Protein AF-A0A021X8E9-F1 (afdb_monomer_lite)

Secondary structure (DSSP, 8-state):
-------SGGG-------SSS-----------SEEEEEEGGGTEEEEEE--TTS---S-EEEEES--PPPTTTT-TT-

Structure (mmCIF, N/CA/C/O backbone):
data_AF-A0A021X8E9-F1
#
_entry.id   AF-A0A021X8E9-F1
#
loop_
_atom_site.group_PDB
_atom_site.id
_atom_site.type_symbol
_atom_site.label_atom_id
_atom_site.label_alt_id
_atom_site.label_comp_id
_atom_site.label_asym_id
_atom_site.label_entity_id
_atom_site.label_seq_id
_atom_site.pdbx_PDB_ins_code
_atom_site.Cartn_x
_atom_site.Cartn_y
_atom_site.Cartn_z
_atom_site.occupancy
_atom_site.B_iso_or_equiv
_atom_site.auth_seq_id
_atom_site.auth_comp_id
_atom_site.auth_asym_id
_atom_site.auth_atom_id
_atom_site.pdbx_PDB_model_num
ATOM 1 N N . MET A 1 1 ? -4.427 -9.223 17.254 1.00 70.94 1 MET A N 1
ATOM 2 C CA . MET A 1 1 ? -3.623 -8.622 16.168 1.00 70.94 1 MET A CA 1
ATOM 3 C C . MET A 1 1 ? -4.296 -8.974 14.856 1.00 70.94 1 MET A C 1
ATOM 5 O O . MET A 1 1 ? -4.693 -10.122 14.716 1.00 70.94 1 MET A O 1
ATOM 9 N N . LEU A 1 2 ? -4.470 -8.011 13.949 1.00 83.56 2 LEU A N 1
ATOM 10 C CA . LEU A 1 2 ? -4.896 -8.290 12.576 1.00 83.56 2 LEU A CA 1
ATOM 11 C C . LEU A 1 2 ? -3.634 -8.538 11.743 1.00 83.56 2 LEU A C 1
ATOM 13 O O . LEU A 1 2 ? -2.711 -7.726 11.795 1.00 83.56 2 LEU A O 1
ATOM 17 N N . GLY A 1 3 ? -3.571 -9.665 11.038 1.00 87.88 3 GLY A N 1
ATOM 18 C CA . GLY A 1 3 ? -2.491 -9.936 10.094 1.00 87.88 3 GLY A CA 1
ATOM 19 C C . GLY A 1 3 ? -2.727 -9.189 8.785 1.00 87.88 3 GLY A C 1
ATOM 20 O O . GLY A 1 3 ? -3.850 -9.173 8.291 1.00 87.88 3 GLY A O 1
ATOM 21 N N . ALA A 1 4 ? -1.665 -8.614 8.227 1.00 90.38 4 ALA A N 1
ATOM 22 C CA . ALA A 1 4 ? -1.655 -7.969 6.916 1.00 90.38 4 ALA A CA 1
ATOM 23 C C . ALA A 1 4 ? -0.702 -8.720 5.962 1.00 90.38 4 ALA A C 1
ATOM 25 O O . ALA A 1 4 ? 0.334 -8.168 5.585 1.00 90.38 4 ALA A O 1
ATOM 26 N N . PRO A 1 5 ? -0.955 -10.010 5.654 1.00 93.25 5 PRO A N 1
ATOM 27 C CA . PRO A 1 5 ? -0.068 -10.768 4.781 1.00 93.25 5 PRO A CA 1
ATOM 28 C C . PRO A 1 5 ? -0.097 -10.192 3.361 1.00 93.25 5 PRO A C 1
ATOM 30 O O . PRO A 1 5 ? -1.163 -9.872 2.831 1.00 93.25 5 PRO A O 1
ATOM 33 N N . ALA A 1 6 ? 1.080 -10.091 2.741 1.00 92.00 6 ALA A N 1
ATOM 34 C CA . ALA A 1 6 ? 1.169 -9.823 1.312 1.00 92.00 6 ALA A CA 1
ATOM 35 C C . ALA A 1 6 ? 0.503 -10.972 0.534 1.00 92.00 6 ALA A C 1
ATOM 37 O O . ALA A 1 6 ? 0.643 -12.137 0.910 1.00 92.00 6 ALA A O 1
ATOM 38 N N . GLY A 1 7 ? -0.221 -10.632 -0.525 1.00 93.00 7 GLY A N 1
ATOM 39 C CA . GLY A 1 7 ? -1.034 -11.556 -1.309 1.00 93.00 7 GLY A CA 1
ATOM 40 C C . GLY A 1 7 ? -1.860 -10.794 -2.339 1.00 93.00 7 GLY A C 1
ATOM 41 O O . GLY A 1 7 ? -1.627 -9.600 -2.551 1.00 93.00 7 GLY A O 1
ATOM 42 N N . GLY A 1 8 ? -2.791 -11.489 -2.987 1.00 93.12 8 GLY A N 1
ATOM 43 C CA . GLY A 1 8 ? -3.727 -10.880 -3.919 1.00 93.12 8 GLY A CA 1
ATOM 44 C C . GLY A 1 8 ? -4.923 -10.227 -3.213 1.00 93.12 8 GLY A C 1
ATOM 45 O O . GLY A 1 8 ? -4.928 -10.045 -1.989 1.00 93.12 8 GLY A O 1
ATOM 46 N N . PRO A 1 9 ? -5.981 -9.881 -3.968 1.00 92.38 9 PRO A N 1
ATOM 47 C CA . PRO A 1 9 ? -7.204 -9.291 -3.424 1.00 92.38 9 PRO A CA 1
ATOM 48 C C . PRO A 1 9 ? -7.840 -10.083 -2.269 1.00 92.38 9 PRO A C 1
ATOM 50 O O . PRO A 1 9 ? -8.511 -9.496 -1.425 1.00 92.38 9 PRO A O 1
ATOM 53 N N . GLU A 1 10 ? -7.616 -11.396 -2.190 1.00 93.69 10 GLU A N 1
ATOM 54 C CA . GLU A 1 10 ? -8.095 -12.273 -1.119 1.00 93.69 10 GLU A CA 1
ATOM 55 C C . GLU A 1 10 ? -7.475 -11.986 0.258 1.00 93.69 10 GLU A C 1
ATOM 57 O O . GLU A 1 10 ? -8.063 -12.354 1.276 1.00 93.69 10 GLU A O 1
ATOM 62 N N . THR A 1 11 ? -6.313 -11.323 0.311 1.00 94.56 11 THR A N 1
ATOM 63 C CA . THR A 1 11 ? -5.667 -10.898 1.566 1.00 94.56 11 THR A CA 1
ATOM 64 C C . THR A 1 11 ? -5.826 -9.403 1.854 1.00 94.56 11 THR A C 1
ATOM 66 O O . THR A 1 11 ? -5.340 -8.902 2.880 1.00 94.56 11 THR A O 1
ATOM 69 N N . ALA A 1 12 ? -6.530 -8.678 0.978 1.00 94.25 12 ALA A N 1
ATOM 70 C CA . ALA A 1 12 ? -6.845 -7.275 1.187 1.00 94.25 12 ALA A CA 1
ATOM 71 C C . ALA A 1 12 ? -7.700 -7.103 2.448 1.00 94.25 12 ALA A C 1
ATOM 73 O O . ALA A 1 12 ? -8.592 -7.893 2.756 1.00 94.25 12 ALA A O 1
ATOM 74 N N . HIS A 1 13 ? -7.412 -6.054 3.208 1.00 93.06 13 HIS A N 1
ATOM 75 C CA . HIS A 1 13 ? -8.055 -5.813 4.488 1.00 93.06 13 HIS A CA 1
ATOM 76 C C . HIS A 1 13 ? -8.239 -4.319 4.716 1.00 93.06 13 HIS A C 1
ATOM 78 O O . HIS A 1 13 ? -7.478 -3.483 4.230 1.00 93.06 13 HIS A O 1
ATOM 84 N N . GLN A 1 14 ? -9.257 -3.993 5.504 1.00 93.12 14 GLN A N 1
ATOM 85 C CA . GLN A 1 14 ? -9.530 -2.636 5.942 1.00 93.12 14 GLN A CA 1
ATOM 86 C C . GLN A 1 14 ? -10.040 -2.640 7.376 1.00 93.12 14 GLN A C 1
ATOM 88 O O . GLN A 1 14 ? -10.669 -3.593 7.833 1.00 93.12 14 GLN A O 1
ATOM 93 N N . ILE A 1 15 ? -9.769 -1.548 8.083 1.00 93.81 15 ILE A N 1
ATOM 94 C CA . ILE A 1 15 ? -10.329 -1.286 9.403 1.00 93.81 15 ILE A CA 1
ATOM 95 C C . ILE A 1 15 ? -11.240 -0.072 9.261 1.00 93.81 15 ILE A C 1
ATOM 97 O O . ILE A 1 15 ? -10.767 1.035 9.009 1.00 93.81 15 ILE A O 1
ATOM 101 N N . LEU A 1 16 ? -12.543 -0.289 9.432 1.00 94.81 16 LEU A N 1
ATOM 102 C CA . LEU A 1 16 ? -13.550 0.766 9.421 1.00 94.81 16 LEU A CA 1
ATOM 103 C C . LEU A 1 16 ? -14.001 1.057 10.854 1.00 94.81 16 LEU A C 1
ATOM 105 O O . LEU A 1 16 ? -14.426 0.153 11.571 1.00 94.81 16 LEU A O 1
ATOM 109 N N . ASN A 1 17 ? -13.940 2.322 11.271 1.00 97.25 17 ASN A N 1
ATOM 110 C CA . ASN A 1 17 ? -14.538 2.733 12.537 1.00 97.25 17 ASN A CA 1
ATOM 111 C C . ASN A 1 17 ? -16.052 2.921 12.360 1.00 97.25 17 ASN A C 1
ATOM 113 O O . ASN A 1 17 ? -16.486 3.944 11.839 1.00 97.25 17 ASN A O 1
ATOM 117 N N . THR A 1 18 ? -16.849 1.948 12.801 1.00 97.69 18 THR A N 1
ATOM 118 C CA . THR A 1 18 ? -18.323 2.016 12.787 1.00 97.69 18 THR A CA 1
ATOM 119 C C . THR A 1 18 ? -18.917 2.523 14.108 1.00 97.69 18 THR A C 1
ATOM 121 O O . THR A 1 18 ? -20.131 2.472 14.296 1.00 97.69 18 THR A O 1
ATOM 124 N N . GLY A 1 19 ? -18.078 2.954 15.057 1.00 97.19 19 GLY A N 1
ATOM 125 C CA . GLY A 1 19 ? -18.498 3.470 16.358 1.00 97.19 19 GLY A CA 1
ATOM 126 C C . GLY A 1 19 ? -18.712 4.986 16.375 1.00 97.19 19 GLY A C 1
ATOM 127 O O . GLY A 1 19 ? -18.421 5.696 15.417 1.00 97.19 19 GLY A O 1
ATOM 128 N N . THR A 1 20 ? -19.181 5.496 17.514 1.00 98.00 20 THR A N 1
ATOM 129 C CA . THR A 1 20 ? -19.388 6.937 17.755 1.00 98.00 20 THR A CA 1
ATOM 130 C C . THR A 1 20 ? -18.218 7.606 18.484 1.00 98.00 20 THR A C 1
ATOM 132 O O . THR A 1 20 ? -18.261 8.803 18.760 1.00 98.00 20 THR A O 1
ATOM 135 N N . VAL A 1 21 ? -17.165 6.845 18.800 1.00 98.31 21 VAL A N 1
ATOM 136 C CA . VAL A 1 21 ? -15.960 7.317 19.497 1.00 98.31 21 VAL A CA 1
ATOM 137 C C . VAL A 1 21 ? -14.700 7.037 18.666 1.00 98.31 21 VAL A C 1
ATOM 139 O O . VAL A 1 21 ? -14.732 6.189 17.768 1.00 98.31 21 VAL A O 1
ATOM 142 N N . PRO A 1 22 ? -13.569 7.719 18.932 1.00 98.12 22 PRO A N 1
ATOM 143 C CA . PRO A 1 22 ? -12.335 7.494 18.181 1.00 98.12 22 PRO A CA 1
ATOM 144 C C . PRO A 1 22 ? -11.756 6.078 18.350 1.00 98.12 22 PRO A C 1
ATOM 146 O O . PRO A 1 22 ? -11.514 5.629 19.471 1.00 98.12 22 PRO A O 1
ATOM 149 N N . LEU A 1 23 ? -11.442 5.418 17.230 1.00 97.06 23 LEU A N 1
ATOM 150 C CA . LEU A 1 23 ? -10.657 4.181 17.190 1.00 97.06 23 LEU A CA 1
ATOM 151 C C . LEU A 1 23 ? -9.153 4.497 17.243 1.00 97.06 23 LEU A C 1
ATOM 153 O O . LEU A 1 23 ? -8.639 5.233 16.401 1.00 97.06 23 LEU A O 1
ATOM 157 N N . LYS A 1 24 ? -8.435 3.907 18.204 1.00 97.00 24 LYS A N 1
ATOM 158 C CA . LYS A 1 24 ? -6.970 3.987 18.317 1.00 97.00 24 LYS A CA 1
ATOM 159 C C . LYS A 1 24 ? -6.358 2.632 17.972 1.00 97.00 24 LYS A C 1
ATOM 161 O O . LYS A 1 24 ? -6.780 1.620 18.523 1.00 97.00 24 LYS A O 1
ATOM 166 N N . TYR A 1 25 ? -5.361 2.615 17.094 1.00 94.44 25 TYR A N 1
ATOM 167 C CA . TYR A 1 25 ? -4.653 1.400 16.691 1.00 94.44 25 TYR A CA 1
ATOM 168 C C . TYR A 1 25 ? -3.158 1.679 16.501 1.00 94.44 25 TYR A C 1
ATOM 170 O O . TYR A 1 25 ? -2.753 2.818 16.275 1.00 94.44 25 TYR A O 1
ATOM 178 N N . LEU A 1 26 ? -2.349 0.624 16.592 1.00 95.62 26 LEU A N 1
ATOM 179 C CA . LEU A 1 26 ? -0.931 0.633 16.248 1.00 95.62 26 LEU A CA 1
ATOM 180 C C . LEU A 1 26 ? -0.741 -0.228 14.998 1.00 95.62 26 LEU A C 1
ATOM 182 O O . LEU A 1 26 ? -1.199 -1.369 14.969 1.00 95.62 26 LEU A O 1
ATOM 186 N N . SER A 1 27 ? -0.069 0.318 13.987 1.00 92.88 27 SER A N 1
ATOM 187 C CA . SER A 1 27 ? 0.314 -0.408 12.775 1.00 92.88 27 SER A CA 1
ATOM 188 C C . SER A 1 27 ? 1.831 -0.528 12.708 1.00 92.88 27 SER A C 1
ATOM 190 O O . SER A 1 27 ? 2.545 0.434 12.994 1.00 92.88 27 SER A O 1
ATOM 192 N N . ILE A 1 28 ? 2.313 -1.715 12.347 1.00 92.25 28 ILE A N 1
ATOM 193 C CA . ILE A 1 28 ? 3.734 -2.028 12.197 1.00 92.25 28 ILE A CA 1
ATOM 194 C C . ILE A 1 28 ? 3.924 -2.586 10.790 1.00 92.25 28 ILE A C 1
ATOM 196 O O . ILE A 1 28 ? 3.162 -3.443 10.350 1.00 92.25 28 ILE A O 1
ATOM 200 N N . SER A 1 29 ? 4.935 -2.091 10.083 1.00 87.94 29 SER A N 1
ATOM 201 C CA . SER A 1 29 ? 5.229 -2.459 8.699 1.00 87.94 29 SER A CA 1
ATOM 202 C C . SER A 1 29 ? 6.724 -2.706 8.534 1.00 87.94 29 SER A C 1
ATOM 204 O O . SER A 1 29 ? 7.537 -2.053 9.187 1.00 87.94 29 SER A O 1
ATOM 206 N N . SER A 1 30 ? 7.077 -3.616 7.625 1.00 88.06 30 SER A N 1
ATOM 207 C CA . SER A 1 30 ? 8.459 -3.860 7.202 1.00 88.06 30 SER A CA 1
ATOM 208 C C . SER A 1 30 ? 9.076 -2.683 6.442 1.00 88.06 30 SER A C 1
ATOM 210 O O . SER A 1 30 ? 10.291 -2.659 6.279 1.00 88.06 30 SER A O 1
ATOM 212 N N . MET A 1 31 ? 8.268 -1.711 5.991 1.00 86.00 31 MET A N 1
ATOM 213 C CA . MET A 1 31 ? 8.733 -0.536 5.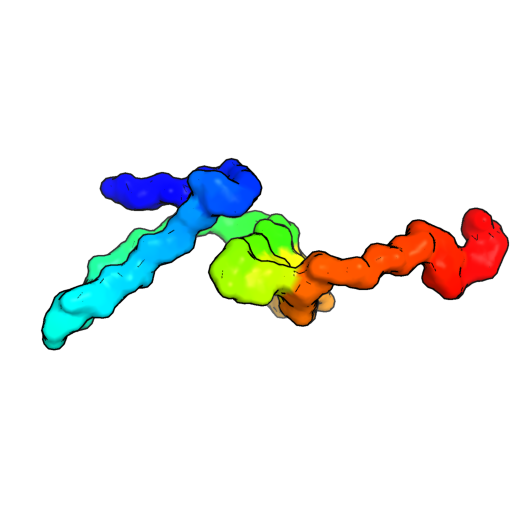243 1.00 86.00 31 MET A CA 1
ATOM 214 C C . MET A 1 31 ? 9.599 -0.924 4.028 1.00 86.00 31 MET A C 1
ATOM 216 O O . MET A 1 31 ? 10.684 -0.375 3.836 1.00 86.00 31 MET A O 1
ATOM 220 N N . ALA A 1 32 ? 9.129 -1.884 3.225 1.00 87.25 32 ALA A N 1
ATOM 221 C CA . ALA A 1 32 ? 9.861 -2.394 2.066 1.00 87.25 32 ALA A CA 1
ATOM 222 C C . ALA A 1 32 ? 10.315 -1.272 1.109 1.00 87.25 32 ALA A C 1
ATOM 224 O O . ALA A 1 32 ? 9.624 -0.267 0.927 1.00 87.25 32 ALA A O 1
ATOM 225 N N . ALA A 1 33 ? 11.481 -1.463 0.481 1.00 87.94 33 ALA A N 1
ATOM 226 C CA . ALA A 1 33 ? 12.064 -0.487 -0.442 1.00 87.94 33 ALA A CA 1
ATOM 227 C C . ALA A 1 33 ? 11.210 -0.277 -1.704 1.00 87.94 33 ALA A C 1
ATOM 229 O O . ALA A 1 33 ? 11.198 0.819 -2.256 1.00 87.94 33 ALA A O 1
ATOM 230 N N . THR A 1 34 ? 10.461 -1.297 -2.124 1.00 90.38 34 THR A N 1
ATOM 231 C CA . THR A 1 34 ? 9.529 -1.236 -3.255 1.00 90.38 34 THR A CA 1
ATOM 232 C C . THR A 1 34 ? 8.203 -1.857 -2.842 1.00 90.38 34 THR A C 1
ATOM 234 O O . THR A 1 34 ? 8.187 -2.877 -2.154 1.00 90.38 34 THR A O 1
ATOM 237 N N . GLU A 1 35 ? 7.094 -1.247 -3.255 1.00 91.31 35 GLU A N 1
ATOM 238 C CA . GLU A 1 35 ? 5.749 -1.718 -2.931 1.00 91.31 35 GLU A CA 1
ATOM 239 C C . GLU A 1 35 ? 4.800 -1.521 -4.118 1.00 91.31 35 GLU A C 1
ATOM 241 O O . GLU A 1 35 ? 4.729 -0.432 -4.700 1.00 91.31 35 GLU A O 1
ATOM 246 N N . ILE A 1 36 ? 4.047 -2.579 -4.427 1.00 93.94 36 ILE A N 1
ATOM 247 C CA . ILE A 1 36 ? 2.818 -2.522 -5.216 1.00 93.94 36 ILE A CA 1
ATOM 248 C C . ILE A 1 36 ? 1.667 -2.772 -4.243 1.00 93.94 36 ILE A C 1
ATOM 250 O O . ILE A 1 36 ? 1.635 -3.802 -3.578 1.00 93.94 36 ILE A O 1
ATOM 254 N N . CYS A 1 37 ? 0.757 -1.809 -4.120 1.00 94.56 37 CYS A N 1
ATOM 255 C CA . CYS A 1 37 ? -0.416 -1.906 -3.256 1.00 94.56 37 CYS A CA 1
ATOM 256 C C . CYS A 1 37 ? -1.675 -1.799 -4.114 1.00 94.56 37 CYS A C 1
ATOM 258 O O . CYS A 1 37 ? -1.915 -0.765 -4.740 1.00 94.56 37 CYS A O 1
ATOM 260 N N . GLU A 1 38 ? -2.457 -2.870 -4.156 1.00 94.88 38 GLU A N 1
ATOM 261 C CA . GLU A 1 38 ? -3.716 -2.931 -4.892 1.00 94.88 38 GLU A CA 1
ATOM 262 C C . GLU A 1 38 ? -4.887 -2.470 -4.018 1.00 94.88 38 GLU A C 1
ATOM 264 O O . GLU A 1 38 ? -4.934 -2.719 -2.814 1.00 94.88 38 GLU A O 1
ATOM 269 N N . TYR A 1 39 ? -5.853 -1.797 -4.640 1.00 95.06 39 TYR A N 1
ATOM 270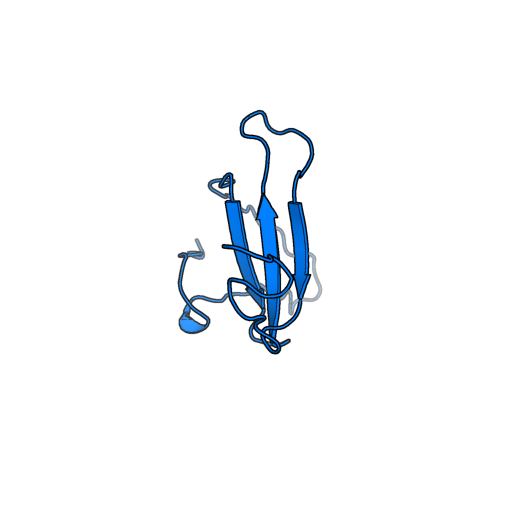 C CA . TYR A 1 39 ? -7.084 -1.306 -4.023 1.00 95.06 39 TYR A CA 1
ATOM 271 C C . TYR A 1 39 ? -8.292 -1.935 -4.735 1.00 95.06 39 TYR A C 1
ATOM 273 O O . TYR A 1 39 ? -8.868 -1.280 -5.620 1.00 95.06 39 TYR A O 1
ATOM 281 N N . PRO A 1 40 ? -8.690 -3.171 -4.366 1.00 94.31 40 PRO A N 1
ATOM 282 C CA . PRO A 1 40 ? -9.696 -3.952 -5.089 1.00 94.31 40 PRO A CA 1
ATOM 283 C C . PRO A 1 40 ? -11.016 -3.207 -5.305 1.00 94.31 40 PRO A C 1
ATOM 285 O O . PRO A 1 40 ? -11.496 -3.135 -6.432 1.00 94.31 40 PRO A O 1
ATOM 288 N N . ASP A 1 41 ? -11.525 -2.529 -4.272 1.00 93.81 41 ASP A N 1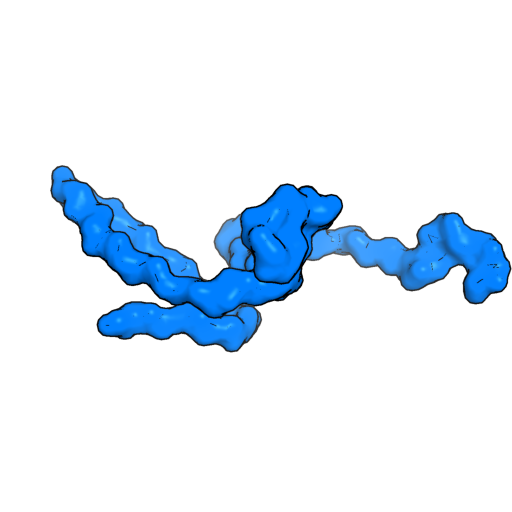
ATOM 289 C CA . ASP A 1 41 ? -12.796 -1.785 -4.307 1.00 93.81 41 ASP A CA 1
ATOM 290 C C . ASP A 1 41 ? -12.862 -0.708 -5.404 1.00 93.81 41 ASP A C 1
ATOM 292 O O . ASP A 1 41 ? -13.939 -0.296 -5.828 1.00 93.81 41 ASP A O 1
ATOM 296 N N . SER A 1 42 ? -11.708 -0.213 -5.858 1.00 93.69 42 SER A N 1
ATOM 297 C CA . SER A 1 42 ? -11.616 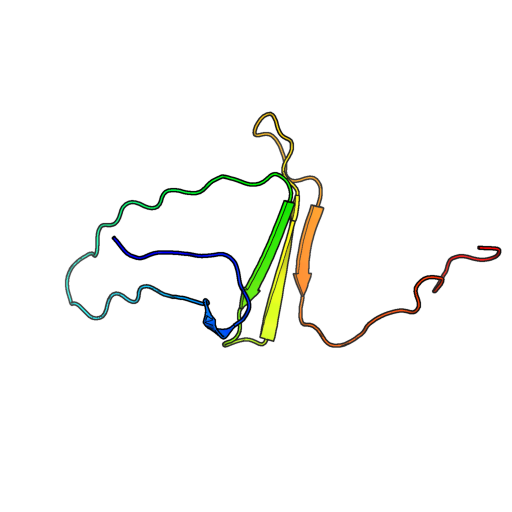0.873 -6.843 1.00 93.69 42 SER A CA 1
ATOM 298 C C . SER A 1 42 ? -10.877 0.495 -8.128 1.00 93.69 42 SER A C 1
ATOM 300 O O . SER A 1 42 ? -10.737 1.344 -9.019 1.00 93.69 42 SER A O 1
ATOM 302 N N . GLY A 1 43 ? -10.368 -0.740 -8.205 1.00 92.56 43 GLY A N 1
ATOM 303 C CA . GLY A 1 43 ? -9.517 -1.228 -9.291 1.00 92.56 43 GLY A CA 1
ATOM 304 C C . GLY A 1 43 ? -8.207 -0.450 -9.463 1.00 92.56 43 GLY A C 1
ATOM 305 O O . GLY A 1 43 ? -7.655 -0.418 -10.563 1.00 92.56 43 GLY A O 1
ATOM 306 N N . LYS A 1 44 ? -7.737 0.250 -8.420 1.00 95.12 44 LYS A N 1
ATOM 307 C CA . LYS A 1 44 ? -6.498 1.044 -8.472 1.00 95.12 44 LYS A CA 1
ATOM 308 C C . LYS A 1 44 ? -5.311 0.243 -7.958 1.00 95.12 44 LYS A C 1
ATOM 310 O O . LYS A 1 44 ? -5.477 -0.651 -7.138 1.00 95.12 44 LYS A O 1
ATOM 315 N N . PHE A 1 45 ? -4.114 0.672 -8.332 1.00 95.00 45 PHE A N 1
ATOM 316 C CA . PHE A 1 45 ? -2.872 0.277 -7.679 1.00 95.00 45 PHE A CA 1
ATOM 317 C C . PHE A 1 45 ? -2.015 1.506 -7.353 1.00 95.00 45 PHE A C 1
ATOM 319 O O . PHE A 1 45 ? -2.142 2.558 -7.982 1.00 95.00 45 PHE A O 1
ATOM 326 N N . LEU A 1 46 ? -1.134 1.361 -6.369 1.00 94.75 46 LEU A N 1
ATOM 327 C CA . LEU A 1 46 ? -0.018 2.252 -6.073 1.00 94.75 46 LEU A CA 1
ATOM 328 C C . LEU A 1 46 ? 1.277 1.491 -6.341 1.00 94.75 46 LEU A C 1
ATOM 330 O O . LEU A 1 46 ? 1.511 0.468 -5.710 1.00 94.75 46 LEU A O 1
ATOM 334 N N . ALA A 1 47 ? 2.132 2.027 -7.205 1.00 94.62 47 ALA A N 1
ATOM 335 C CA . ALA A 1 47 ? 3.516 1.597 -7.348 1.00 94.62 47 ALA A CA 1
ATOM 336 C C . ALA A 1 47 ? 4.422 2.654 -6.722 1.00 94.62 47 ALA A C 1
ATOM 338 O O . ALA A 1 47 ? 4.321 3.835 -7.068 1.00 94.62 47 ALA A O 1
ATOM 339 N N . LYS A 1 48 ? 5.286 2.260 -5.784 1.00 92.75 48 LYS A N 1
ATOM 340 C CA . LYS A 1 48 ? 6.249 3.188 -5.187 1.00 92.75 48 LYS A CA 1
ATOM 341 C C . LYS A 1 48 ? 7.583 2.542 -4.843 1.00 92.75 48 LYS A C 1
ATOM 343 O O . LYS A 1 48 ? 7.639 1.369 -4.481 1.00 92.75 48 LYS A O 1
ATOM 348 N N . THR A 1 49 ? 8.627 3.360 -4.863 1.00 91.94 49 THR A N 1
ATOM 349 C CA . THR A 1 49 ? 9.939 3.042 -4.294 1.00 91.94 49 THR A CA 1
ATOM 350 C C . THR A 1 49 ? 10.268 3.980 -3.136 1.00 91.94 49 THR A C 1
ATOM 352 O O . THR A 1 49 ? 9.724 5.081 -2.998 1.00 91.94 49 THR A O 1
ATOM 355 N N . ARG A 1 50 ? 11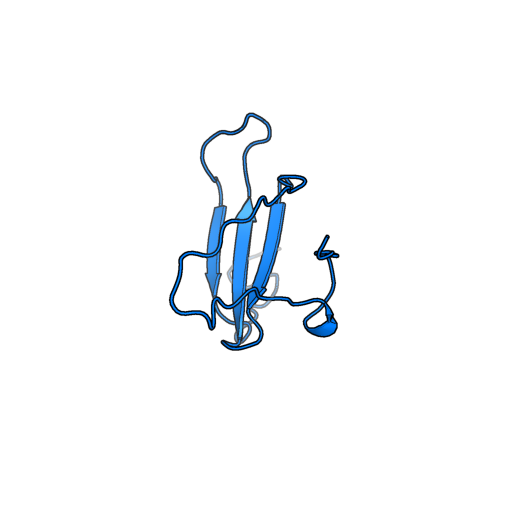.174 3.554 -2.266 1.00 81.06 50 ARG A N 1
ATOM 356 C CA . ARG A 1 50 ? 11.744 4.371 -1.204 1.00 81.06 50 ARG A CA 1
ATOM 357 C C . ARG A 1 50 ? 13.238 4.112 -1.133 1.00 81.06 50 ARG A C 1
ATOM 359 O O . ARG A 1 50 ? 13.676 2.966 -1.150 1.00 81.06 50 ARG A O 1
ATOM 366 N N . LEU A 1 51 ? 14.008 5.184 -0.984 1.00 68.62 51 LEU A N 1
ATOM 367 C CA . LEU A 1 51 ? 15.424 5.068 -0.668 1.00 68.62 51 LEU A CA 1
ATOM 368 C C . LEU A 1 51 ? 15.603 4.352 0.676 1.00 68.62 51 LEU A C 1
ATOM 370 O O . LEU A 1 51 ? 14.968 4.715 1.671 1.00 68.62 51 LEU A O 1
ATOM 374 N N . ALA A 1 52 ? 16.506 3.368 0.707 1.00 60.81 52 ALA A N 1
ATOM 375 C CA . ALA A 1 52 ? 16.798 2.542 1.882 1.00 60.81 52 ALA A CA 1
ATOM 376 C C . ALA A 1 52 ? 17.192 3.364 3.126 1.00 60.81 52 ALA A C 1
ATOM 378 O O . ALA A 1 52 ? 16.997 2.926 4.254 1.00 60.81 52 ALA A O 1
ATOM 379 N N . THR A 1 53 ? 17.691 4.588 2.934 1.00 64.44 53 THR A N 1
ATOM 380 C CA . THR A 1 53 ? 18.087 5.525 3.996 1.00 64.44 53 THR A CA 1
ATOM 381 C C . THR A 1 53 ? 16.934 6.390 4.523 1.00 64.44 53 THR A C 1
ATOM 383 O O . THR A 1 53 ? 17.160 7.378 5.217 1.00 64.44 53 THR A O 1
ATOM 386 N N . GLY A 1 54 ? 15.682 6.045 4.204 1.00 57.81 54 GLY A N 1
ATOM 387 C CA . GLY A 1 54 ? 14.494 6.737 4.711 1.00 57.81 54 GLY A CA 1
ATOM 388 C C . GLY A 1 54 ? 14.147 8.043 3.987 1.00 57.81 54 GLY A C 1
ATOM 389 O O . GLY A 1 54 ? 13.220 8.729 4.424 1.00 57.81 54 GLY A O 1
ATOM 390 N N . GLY A 1 55 ? 14.841 8.355 2.885 1.00 62.25 55 GLY A N 1
ATOM 391 C CA . GLY A 1 55 ? 14.705 9.583 2.093 1.00 62.25 55 GLY A CA 1
ATOM 392 C C . GLY A 1 55 ? 13.517 9.639 1.116 1.00 62.25 55 GLY A C 1
ATOM 393 O O . GLY A 1 55 ? 12.577 8.844 1.195 1.00 62.25 55 GLY A O 1
ATOM 394 N N . ARG A 1 56 ? 13.578 10.629 0.206 1.00 64.38 56 ARG A N 1
ATOM 395 C CA . ARG A 1 56 ? 12.563 10.978 -0.810 1.00 64.38 56 ARG A CA 1
ATOM 396 C C . ARG A 1 56 ? 12.152 9.750 -1.632 1.00 64.38 56 ARG A C 1
ATOM 398 O O . ARG A 1 56 ? 12.993 8.956 -2.036 1.00 64.38 56 ARG A O 1
ATOM 405 N N . THR A 1 57 ? 10.854 9.616 -1.888 1.00 63.91 57 THR A N 1
ATOM 406 C CA . THR A 1 57 ? 10.324 8.647 -2.852 1.00 63.91 57 THR A CA 1
ATOM 407 C C . THR A 1 57 ? 10.830 8.987 -4.253 1.00 63.91 57 THR A C 1
ATOM 409 O O . THR A 1 57 ? 10.584 10.097 -4.726 1.00 63.91 57 THR A O 1
ATOM 412 N N . GLU A 1 58 ? 11.531 8.053 -4.897 1.00 78.94 58 GLU A N 1
ATOM 413 C CA . GLU A 1 58 ? 12.062 8.246 -6.255 1.00 78.94 58 GLU A CA 1
ATOM 414 C C . GLU A 1 58 ? 10.988 8.012 -7.317 1.00 78.94 58 GLU A C 1
ATOM 416 O O . GLU A 1 58 ? 10.917 8.749 -8.296 1.00 78.94 58 GLU A O 1
ATOM 421 N N . PHE A 1 59 ? 10.098 7.047 -7.084 1.00 89.12 59 PHE A N 1
ATOM 422 C CA . PHE A 1 59 ? 8.998 6.730 -7.984 1.00 89.12 59 PHE A CA 1
ATOM 423 C C . PHE A 1 59 ? 7.702 6.540 -7.197 1.00 89.12 59 PHE A C 1
ATOM 425 O O . PHE A 1 59 ? 7.683 5.811 -6.204 1.00 89.12 59 PHE A O 1
ATOM 432 N N . ARG A 1 60 ? 6.615 7.203 -7.614 1.00 91.88 60 ARG A N 1
ATOM 433 C CA . ARG A 1 60 ? 5.275 7.041 -7.029 1.00 91.88 60 ARG A CA 1
ATOM 434 C C . ARG A 1 60 ? 4.191 7.285 -8.066 1.00 91.88 60 ARG A C 1
ATOM 436 O O . ARG A 1 60 ? 3.951 8.430 -8.439 1.00 91.88 60 ARG A O 1
ATOM 443 N N . THR A 1 61 ? 3.453 6.239 -8.397 1.00 93.44 61 THR A N 1
ATOM 444 C CA . THR A 1 61 ? 2.365 6.299 -9.376 1.00 93.44 61 THR A CA 1
ATOM 445 C C . THR A 1 61 ? 1.121 5.632 -8.815 1.00 93.44 61 THR A C 1
ATOM 447 O O . THR A 1 61 ? 1.208 4.567 -8.210 1.00 93.44 61 THR A O 1
ATOM 450 N N . ILE A 1 62 ? -0.039 6.264 -9.008 1.00 94.75 62 ILE A N 1
ATOM 451 C CA . ILE A 1 62 ? -1.348 5.650 -8.764 1.00 94.75 62 ILE A CA 1
ATOM 452 C C . ILE A 1 62 ? -2.045 5.521 -10.112 1.00 94.75 62 ILE A C 1
ATOM 454 O O . ILE A 1 62 ? -2.215 6.523 -10.803 1.00 94.75 62 ILE A O 1
ATOM 458 N N . GLY A 1 63 ? -2.460 4.309 -10.463 1.00 93.88 63 GLY A N 1
ATOM 459 C CA . GLY A 1 63 ? -3.116 4.007 -11.733 1.00 93.88 63 GLY A CA 1
ATOM 460 C C . GLY A 1 63 ? -4.228 2.979 -11.568 1.00 93.88 63 GLY A C 1
ATOM 461 O O . GLY A 1 63 ? -4.529 2.550 -10.455 1.00 93.88 63 GLY A O 1
ATOM 462 N N . ARG A 1 64 ? -4.848 2.591 -12.683 1.00 92.94 64 ARG A N 1
ATOM 463 C CA . ARG A 1 64 ? -5.695 1.396 -12.790 1.00 92.94 64 ARG A CA 1
ATOM 464 C C . ARG A 1 64 ? -5.027 0.429 -13.756 1.00 92.94 64 ARG A C 1
ATOM 466 O O . ARG A 1 64 ? -4.409 0.881 -14.715 1.00 92.94 64 ARG A O 1
ATOM 473 N N . ALA A 1 65 ? -5.146 -0.871 -13.508 1.00 76.50 65 ALA A N 1
ATOM 474 C CA . ALA A 1 65 ? -4.743 -1.868 -14.493 1.00 76.50 65 ALA A CA 1
ATOM 475 C C . ALA A 1 65 ? -5.720 -1.781 -15.677 1.00 76.50 65 ALA A C 1
ATOM 477 O O . ALA A 1 65 ? -6.929 -1.880 -15.474 1.00 76.50 65 ALA A O 1
ATOM 478 N N . GLY A 1 66 ? -5.228 -1.516 -16.886 1.00 74.19 66 GLY A N 1
ATOM 479 C CA . GLY A 1 66 ? -6.108 -1.352 -18.045 1.00 74.19 66 GLY A CA 1
ATOM 480 C C . GLY A 1 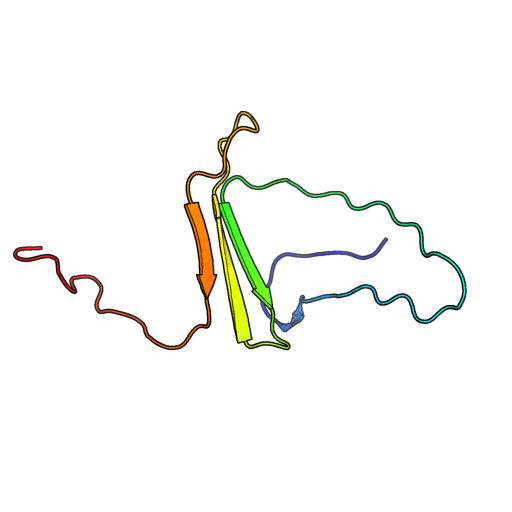66 ? -5.368 -1.327 -19.372 1.00 74.19 66 GLY A C 1
ATOM 481 O O . GLY A 1 66 ? -5.692 -2.110 -20.255 1.00 74.19 66 GLY A O 1
ATOM 482 N N . GLU A 1 67 ? -4.344 -0.487 -19.490 1.00 72.88 67 GLU A N 1
ATOM 483 C CA . GLU A 1 67 ? -3.526 -0.404 -20.700 1.00 72.88 67 GLU A CA 1
ATOM 484 C C . GLU A 1 67 ? -2.109 -0.861 -20.365 1.00 72.88 67 GLU A C 1
ATOM 486 O O . GLU A 1 67 ? -1.393 -0.223 -19.594 1.00 72.88 67 GLU A O 1
ATOM 491 N N . THR A 1 68 ? -1.736 -2.024 -20.893 1.00 77.56 68 THR A N 1
ATOM 492 C CA . THR A 1 68 ? -0.345 -2.464 -20.949 1.00 77.56 68 THR A CA 1
ATOM 493 C C . THR A 1 68 ? 0.217 -2.021 -22.286 1.00 77.56 68 THR A C 1
ATOM 495 O O . THR A 1 68 ? -0.362 -2.344 -23.323 1.00 77.56 68 THR A O 1
ATOM 498 N N . VAL A 1 69 ? 1.327 -1.297 -22.252 1.00 86.69 69 VAL A N 1
ATOM 499 C CA . VAL A 1 69 ? 2.123 -1.004 -23.446 1.00 86.69 69 VAL A CA 1
ATOM 500 C C . VAL A 1 69 ? 2.965 -2.225 -23.807 1.00 86.69 69 VAL A C 1
ATOM 502 O O . VAL A 1 69 ? 3.280 -3.038 -22.928 1.00 86.69 69 VAL A O 1
ATOM 505 N N . ASP A 1 70 ? 3.305 -2.376 -25.087 1.00 88.75 70 ASP A N 1
ATOM 506 C CA . ASP A 1 70 ? 4.289 -3.389 -25.484 1.00 88.75 70 ASP A CA 1
ATOM 507 C C . ASP A 1 70 ? 5.630 -3.112 -24.785 1.00 88.75 70 ASP A C 1
ATOM 509 O O . ASP A 1 70 ? 5.969 -1.959 -24.519 1.00 88.75 70 ASP A O 1
ATOM 513 N N . TYR A 1 71 ? 6.391 -4.164 -24.464 1.00 88.38 71 TYR A N 1
ATOM 514 C CA . TYR A 1 71 ? 7.655 -4.015 -23.734 1.00 88.38 71 TYR A CA 1
ATOM 515 C C . TYR A 1 71 ? 8.639 -3.079 -24.452 1.00 88.38 71 TYR A C 1
ATOM 517 O O . TYR A 1 71 ? 9.364 -2.348 -23.785 1.00 88.38 71 TYR A O 1
ATOM 525 N N . TRP A 1 72 ? 8.613 -3.058 -25.789 1.00 93.88 72 TRP A N 1
ATOM 526 C CA . TRP A 1 72 ? 9.466 -2.209 -26.621 1.00 93.88 72 TRP A CA 1
ATOM 527 C C . TRP A 1 72 ? 8.739 -0.992 -27.203 1.00 93.88 72 TRP A C 1
ATOM 529 O O . TRP A 1 72 ? 9.248 -0.322 -28.108 1.00 93.88 72 TRP A O 1
ATOM 539 N N . GLU A 1 73 ? 7.533 -0.684 -26.723 1.00 91.50 73 GLU A N 1
ATOM 540 C CA . GLU A 1 73 ? 6.774 0.464 -27.201 1.00 91.50 73 GLU A CA 1
ATOM 541 C C . GLU A 1 73 ? 7.556 1.766 -26.969 1.00 91.50 73 GLU A C 1
ATOM 543 O O . GLU A 1 73 ? 7.804 2.182 -25.839 1.00 91.50 73 GLU A O 1
ATOM 548 N N . GLY A 1 74 ? 7.946 2.432 -28.059 1.00 92.19 74 GLY A N 1
ATOM 549 C CA . GLY A 1 74 ? 8.730 3.667 -27.994 1.00 92.19 74 GLY A CA 1
ATOM 550 C C . GLY A 1 74 ? 10.244 3.473 -27.846 1.00 92.19 74 GLY A C 1
ATOM 551 O O . GLY A 1 74 ? 10.943 4.475 -27.693 1.00 92.19 74 GLY A O 1
ATOM 552 N N . GLU A 1 75 ? 10.761 2.241 -27.961 1.00 94.25 75 GLU A N 1
ATOM 553 C CA . GLU A 1 75 ? 12.196 1.915 -27.883 1.00 94.25 75 GLU A CA 1
ATOM 554 C C . GLU A 1 75 ? 12.735 1.344 -29.217 1.00 94.25 75 GLU A C 1
ATOM 556 O O . GLU A 1 75 ? 12.787 0.130 -29.420 1.00 94.25 75 GLU A O 1
ATOM 561 N N . PRO A 1 76 ? 13.149 2.194 -30.183 1.00 87.50 76 PRO A N 1
ATOM 562 C CA . PRO A 1 76 ? 13.616 1.726 -31.486 1.00 87.50 76 PRO A CA 1
ATOM 563 C C . PRO A 1 76 ? 14.961 0.992 -31.400 1.00 87.50 76 PRO A C 1
ATOM 565 O O . PRO A 1 76 ? 15.958 1.565 -30.962 1.00 87.50 76 PRO A O 1
ATOM 568 N N . GLY A 1 77 ? 15.012 -0.234 -31.927 1.00 84.25 77 GLY A N 1
ATOM 569 C CA . GLY A 1 77 ? 16.248 -1.019 -32.054 1.00 84.25 77 GLY A CA 1
ATOM 570 C C . GLY A 1 77 ? 16.602 -1.870 -30.835 1.00 84.25 77 GLY A C 1
ATOM 571 O O . GLY A 1 77 ? 17.723 -2.380 -30.776 1.00 84.25 77 GLY A O 1
ATOM 572 N N . ALA A 1 78 ? 15.671 -2.001 -29.894 1.00 70.56 78 ALA A N 1
ATOM 573 C CA . ALA A 1 78 ? 15.726 -3.001 -28.844 1.00 70.56 78 ALA A CA 1
ATOM 574 C C . ALA A 1 78 ? 15.275 -4.394 -29.326 1.00 70.56 78 ALA A C 1
ATOM 576 O O . ALA A 1 78 ? 14.527 -4.465 -30.333 1.00 70.56 78 ALA A O 1
#

pLDDT: mean 88.24, std 10.03, range [57.81, 98.31]

Radius of gyration: 17.23 Å; chains: 1; bounding box: 38×23×52 Å

Sequence (78 aa):
MLGAPAGGPETAHQILNTGTVPLKYLSISSMAATEICEYPDSGKFLAKTRLATGGRTEFRTIGRAGETVDYWEGEPGA

Foldseek 3Di:
DDDQDDDPPVSDDDDDDPDPDDDDDDDDDPPDQWDWAADVVVQKIWTWGDDPVRDDIPDIDIDHPDDDDDPCVVPPPD